Protein AF-A0A7K0WNR8-F1 (afdb_monomer)

pLDDT: mean 85.46, std 19.16, range [29.89, 96.94]

Mean predicted aligned error: 9.66 Å

Solvent-accessible surface area (backbone atoms only — not comparable to full-atom values): 7640 Å² total; per-residue (Å²): 140,76,82,82,73,68,95,75,76,74,74,94,63,77,68,44,58,67,57,49,52,52,51,29,57,75,72,70,49,88,73,54,74,68,52,41,57,52,48,27,55,56,49,37,56,53,51,58,58,56,52,62,59,73,76,56,90,57,86,92,62,79,85,81,92,60,97,64,95,80,71,90,87,76,76,78,98,63,93,70,91,77,79,58,64,69,68,60,47,71,73,42,96,40,63,53,99,93,39,82,58,70,83,80,85,72,74,84,76,130

Sequence (110 aa):
MTELTSPDRTDGARITTEEVAKVAKLARLRLTEEELTRFTSQLADVLEHAADLDLLDLEGVEPMARPIPLANVFREDIPGPILNRDEVLAVAPAAEDGFFRVPPVLGESE

Nearest PDB structures (foldseek):
  3ip4-assembly1_C  TM=9.545E-01  e=3.545E-07  Staphylococcus aureus subsp. aureus Mu50
  2g5i-assembly1_C  TM=9.294E-01  e=5.701E-07  Staphylococcus aureus
  4wj3-assembly2_I  TM=9.039E-01  e=1.050E-06  Pseudomonas aeruginosa PAO1
  3al0-assembly1_C  TM=8.113E-01  e=2.558E-04  Thermotoga maritima MSB8
  5cuy-assembly1_B  TM=3.688E-01  e=2.123E+00  Trypanosoma brucei brucei TREU927

Structure (mmCIF, N/CA/C/O backbone):
data_AF-A0A7K0WNR8-F1
#
_entry.id   AF-A0A7K0WNR8-F1
#
loop_
_atom_site.group_PDB
_atom_site.id
_atom_site.type_symbol
_atom_site.label_atom_id
_atom_site.label_alt_id
_atom_site.label_comp_id
_atom_site.label_asym_id
_atom_site.label_entity_id
_atom_site.label_seq_id
_atom_site.pdbx_PDB_ins_code
_atom_site.Cartn_x
_atom_site.Cartn_y
_atom_site.Cartn_z
_atom_site.occupancy
_atom_site.B_iso_or_equiv
_atom_site.auth_seq_id
_atom_site.auth_comp_id
_atom_site.auth_asym_id
_atom_site.auth_atom_id
_atom_site.pdbx_PDB_model_num
ATOM 1 N N . MET A 1 1 ? -17.751 -26.315 -7.536 1.00 33.12 1 MET A N 1
ATOM 2 C CA . MET A 1 1 ? -16.400 -26.921 -7.573 1.00 33.12 1 MET A CA 1
ATOM 3 C C . MET A 1 1 ? -15.442 -25.821 -8.015 1.00 33.12 1 MET A C 1
ATOM 5 O O . MET A 1 1 ? -15.235 -25.660 -9.203 1.00 33.12 1 MET A O 1
ATOM 9 N N . THR A 1 2 ? -14.993 -24.904 -7.167 1.00 31.34 2 THR A N 1
ATOM 10 C CA . THR A 1 2 ? -14.803 -24.923 -5.710 1.00 31.34 2 THR A CA 1
ATOM 11 C C . THR A 1 2 ? -15.213 -23.553 -5.174 1.00 31.34 2 THR A C 1
ATOM 13 O O . THR A 1 2 ? -14.786 -22.538 -5.715 1.00 31.34 2 THR A O 1
ATOM 16 N N . GLU A 1 3 ? -16.091 -23.535 -4.173 1.00 29.89 3 GLU A N 1
ATOM 17 C CA . GLU A 1 3 ? -16.516 -22.322 -3.478 1.00 29.89 3 GLU A CA 1
ATOM 18 C C . GLU A 1 3 ? -15.298 -21.671 -2.822 1.00 29.89 3 GLU A C 1
ATOM 20 O O . GLU A 1 3 ? -14.725 -22.214 -1.880 1.00 29.89 3 GLU A O 1
ATOM 25 N N . LEU A 1 4 ? -14.903 -20.499 -3.316 1.00 31.30 4 LEU A N 1
ATOM 26 C CA . LEU A 1 4 ? -14.012 -19.596 -2.598 1.00 31.30 4 LEU A CA 1
ATOM 27 C C . LEU A 1 4 ? -14.869 -18.706 -1.685 1.00 31.30 4 LEU A C 1
ATOM 29 O O . LEU A 1 4 ? -14.820 -17.482 -1.760 1.00 31.30 4 LEU A O 1
ATOM 33 N N . THR A 1 5 ? -15.709 -19.324 -0.846 1.00 33.78 5 THR A N 1
ATOM 34 C CA . THR A 1 5 ? -16.289 -18.601 0.285 1.00 33.78 5 THR A CA 1
ATOM 35 C C . THR A 1 5 ? -15.143 -18.414 1.271 1.00 33.78 5 THR A C 1
ATOM 37 O O . THR A 1 5 ? -14.691 -19.347 1.935 1.00 33.78 5 THR A O 1
ATOM 40 N N . SER A 1 6 ? -14.572 -17.213 1.263 1.00 35.84 6 SER A N 1
ATOM 41 C CA . SER A 1 6 ? -13.606 -16.802 2.271 1.00 35.84 6 SER A CA 1
ATOM 42 C C . SER A 1 6 ? -14.292 -16.909 3.642 1.00 35.84 6 SER A C 1
ATOM 44 O O . SER A 1 6 ? -15.415 -16.416 3.778 1.00 35.84 6 SER A O 1
ATOM 46 N N . PRO A 1 7 ? -13.686 -17.561 4.648 1.00 40.03 7 PRO A N 1
ATOM 47 C CA . PRO A 1 7 ? -14.345 -17.870 5.919 1.00 40.03 7 PRO A CA 1
ATOM 48 C C . PRO A 1 7 ? -14.473 -16.663 6.868 1.00 40.03 7 PRO A C 1
ATOM 50 O O . PRO A 1 7 ? -14.702 -16.857 8.054 1.00 40.03 7 PRO A O 1
ATOM 53 N N . ASP A 1 8 ? -14.339 -15.433 6.370 1.00 39.22 8 ASP A N 1
ATOM 54 C CA . ASP A 1 8 ? -14.264 -14.217 7.189 1.00 39.22 8 ASP A CA 1
ATOM 55 C C . ASP A 1 8 ? -15.325 -13.189 6.775 1.00 39.22 8 ASP A C 1
ATOM 57 O O . ASP A 1 8 ? -15.043 -12.012 6.571 1.00 39.22 8 ASP A O 1
ATOM 61 N N . ARG A 1 9 ? -16.571 -13.641 6.582 1.00 41.75 9 ARG A N 1
ATOM 62 C CA . ARG A 1 9 ? -17.705 -12.713 6.618 1.00 41.75 9 ARG A CA 1
ATOM 63 C C . ARG A 1 9 ? -18.092 -12.539 8.081 1.00 41.75 9 ARG A C 1
ATOM 65 O O . ARG A 1 9 ? -19.007 -13.197 8.568 1.00 41.75 9 ARG A O 1
ATOM 72 N N . THR A 1 10 ? -17.356 -11.696 8.793 1.00 44.84 10 THR A N 1
ATOM 73 C CA . THR A 1 10 ? -17.844 -11.099 10.033 1.00 44.84 10 THR A CA 1
ATOM 74 C C . THR A 1 10 ? -19.093 -10.302 9.671 1.00 44.84 10 THR A C 1
ATOM 76 O O . THR A 1 10 ? -19.030 -9.273 9.002 1.00 44.84 10 THR A O 1
ATOM 79 N N . ASP A 1 11 ? -20.254 -10.841 10.036 1.00 41.66 11 ASP A N 1
ATOM 80 C CA . ASP A 1 11 ? -21.544 -10.165 9.959 1.00 41.66 11 ASP A CA 1
ATOM 81 C C . ASP A 1 11 ? -21.441 -8.751 10.553 1.00 41.66 11 ASP A C 1
ATOM 83 O O . ASP A 1 11 ? -21.178 -8.616 11.743 1.00 41.66 11 ASP A O 1
ATOM 87 N N . GLY A 1 12 ? -21.664 -7.709 9.742 1.00 50.91 12 GLY A N 1
ATOM 88 C CA . GLY A 1 12 ? -22.231 -6.404 10.130 1.00 50.91 12 GLY A CA 1
ATOM 89 C C . GLY A 1 12 ? -21.686 -5.651 11.356 1.00 50.91 12 GLY A C 1
ATOM 90 O O . GLY A 1 12 ? -22.343 -4.722 11.825 1.00 50.91 12 GLY A O 1
ATOM 91 N N . ALA A 1 13 ? -20.531 -6.008 11.909 1.00 56.94 13 ALA A N 1
ATOM 92 C CA . ALA A 1 13 ? -20.054 -5.477 13.177 1.00 56.94 13 ALA A CA 1
ATOM 93 C C . ALA A 1 13 ? -18.710 -4.781 12.973 1.00 56.94 13 ALA A C 1
ATOM 95 O O . ALA A 1 13 ? -17.699 -5.431 12.745 1.00 56.94 13 ALA A O 1
ATOM 96 N N . ARG A 1 14 ? -18.763 -3.444 13.029 1.00 73.31 14 ARG A N 1
ATOM 97 C CA . ARG A 1 14 ? -17.659 -2.470 13.107 1.00 73.31 14 ARG A CA 1
ATOM 98 C C . ARG A 1 14 ? -16.253 -3.078 13.207 1.00 73.31 14 ARG A C 1
ATOM 100 O O . ARG A 1 14 ? -15.935 -3.732 14.198 1.00 73.31 14 ARG A O 1
ATOM 107 N N . ILE A 1 15 ? -15.405 -2.724 12.239 1.00 89.81 15 ILE A N 1
ATOM 108 C CA . ILE A 1 15 ? -13.978 -3.053 12.232 1.00 89.81 15 ILE A CA 1
ATOM 109 C C . ILE A 1 15 ? -13.305 -2.695 13.564 1.00 89.81 15 ILE A C 1
ATOM 111 O O . ILE A 1 15 ? -13.547 -1.641 14.160 1.00 89.81 15 ILE A O 1
ATOM 115 N N . THR A 1 16 ? -12.452 -3.595 14.026 1.00 93.00 16 THR A N 1
ATOM 116 C CA . THR A 1 16 ? -11.719 -3.506 15.284 1.00 93.00 16 THR A CA 1
ATOM 117 C C . THR A 1 16 ? -10.316 -2.942 15.077 1.00 93.00 16 THR A C 1
ATOM 119 O O . THR A 1 16 ? -9.718 -3.039 14.004 1.00 93.00 16 THR A O 1
ATOM 122 N N . THR A 1 17 ? -9.731 -2.403 16.145 1.00 93.12 17 THR A N 1
ATOM 123 C CA . THR A 1 17 ? -8.346 -1.913 16.129 1.00 93.12 17 THR A CA 1
ATOM 124 C C . THR A 1 17 ? -7.341 -3.018 15.774 1.00 93.12 17 THR A C 1
ATOM 126 O O . THR A 1 17 ? -6.331 -2.750 15.124 1.00 93.12 17 THR A O 1
ATOM 129 N N . GLU A 1 18 ? -7.616 -4.268 16.160 1.00 93.56 18 GLU A N 1
ATOM 130 C CA . GLU A 1 18 ? -6.779 -5.430 15.834 1.00 93.56 18 GLU A CA 1
ATOM 131 C C . GLU A 1 18 ? -6.783 -5.728 14.329 1.00 93.56 18 GLU A C 1
ATOM 133 O O . GLU A 1 18 ? -5.728 -5.983 13.739 1.00 93.56 18 GLU A O 1
ATOM 138 N N . GLU A 1 19 ? -7.944 -5.623 13.679 1.00 94.00 19 GLU A N 1
ATOM 139 C CA . GLU A 1 19 ? -8.066 -5.757 12.225 1.00 94.00 19 GLU A CA 1
ATOM 140 C C . GLU A 1 19 ? -7.333 -4.628 11.497 1.00 94.00 19 GLU A C 1
ATOM 142 O O . GLU A 1 19 ? -6.589 -4.890 10.548 1.00 94.00 19 GLU A O 1
ATOM 147 N N . VAL A 1 20 ? -7.443 -3.386 11.979 1.00 95.06 20 VAL A N 1
ATOM 148 C CA . VAL A 1 20 ? -6.679 -2.257 11.423 1.00 95.06 20 VAL A CA 1
ATOM 149 C C . VAL A 1 20 ? -5.174 -2.479 11.579 1.00 95.06 20 VAL A C 1
ATOM 151 O O . VAL A 1 20 ? -4.421 -2.268 10.626 1.00 95.06 20 VAL A O 1
ATOM 154 N N . ALA A 1 21 ? -4.715 -2.970 12.733 1.00 95.12 21 ALA A N 1
ATOM 155 C CA . ALA A 1 21 ? -3.307 -3.297 12.952 1.00 95.12 21 ALA A CA 1
ATOM 156 C C . ALA A 1 21 ? -2.823 -4.420 12.015 1.00 95.12 21 ALA A C 1
ATOM 158 O O . ALA A 1 21 ? -1.721 -4.343 11.457 1.00 95.12 21 ALA A O 1
ATOM 159 N N . LYS A 1 22 ? -3.657 -5.440 11.778 1.00 95.75 22 LYS A N 1
ATOM 160 C CA . LYS A 1 22 ? -3.380 -6.518 10.816 1.00 95.75 22 LYS A CA 1
ATOM 161 C C . LYS A 1 22 ? -3.242 -5.968 9.395 1.00 95.75 22 LYS A C 1
ATOM 163 O O . LYS A 1 22 ? -2.267 -6.292 8.712 1.00 95.75 22 LYS A O 1
ATOM 168 N N . VAL A 1 23 ? -4.166 -5.112 8.960 1.00 95.38 23 VAL A N 1
ATOM 169 C CA . VAL A 1 23 ? -4.119 -4.472 7.635 1.00 95.38 23 VAL A CA 1
ATOM 170 C C . VAL A 1 23 ? -2.891 -3.567 7.506 1.00 95.38 23 VAL A C 1
ATOM 172 O O . VAL A 1 23 ? -2.179 -3.650 6.504 1.00 95.38 23 VAL A O 1
ATOM 175 N N . ALA A 1 24 ? -2.557 -2.784 8.534 1.00 96.50 24 ALA A N 1
ATOM 176 C CA . ALA A 1 24 ? -1.350 -1.959 8.550 1.00 96.50 24 ALA A CA 1
ATOM 177 C C . ALA A 1 24 ? -0.075 -2.806 8.389 1.00 96.50 24 ALA A C 1
ATOM 179 O O . ALA A 1 24 ? 0.797 -2.469 7.584 1.00 96.50 24 ALA A O 1
ATOM 180 N N . LYS A 1 25 ? 0.007 -3.965 9.060 1.00 95.88 25 LYS A N 1
ATOM 181 C CA . LYS A 1 25 ? 1.125 -4.914 8.906 1.00 95.88 25 LYS A CA 1
ATOM 182 C C . LYS A 1 25 ? 1.238 -5.446 7.472 1.00 95.88 25 LYS A C 1
ATOM 184 O O . LYS A 1 25 ? 2.352 -5.542 6.942 1.00 95.88 25 LYS A O 1
ATOM 189 N N . LEU A 1 26 ? 0.112 -5.782 6.837 1.00 96.94 26 LEU A N 1
ATOM 190 C CA . LEU A 1 26 ? 0.073 -6.228 5.437 1.00 96.94 26 LEU A CA 1
ATOM 191 C C . LEU A 1 26 ? 0.540 -5.121 4.484 1.00 96.94 26 LEU A C 1
ATOM 193 O O . LEU A 1 26 ? 1.350 -5.385 3.597 1.00 96.94 26 LEU A O 1
ATOM 197 N N . ALA A 1 27 ? 0.122 -3.882 4.735 1.00 96.94 27 ALA A N 1
ATOM 198 C CA . ALA A 1 27 ? 0.517 -2.699 3.972 1.00 96.94 27 ALA A CA 1
ATOM 199 C C . ALA A 1 27 ? 1.919 -2.156 4.322 1.00 96.94 27 ALA A C 1
ATOM 201 O O . ALA A 1 27 ? 2.351 -1.165 3.738 1.00 96.94 27 ALA A O 1
ATOM 202 N N . ARG A 1 28 ? 2.643 -2.786 5.264 1.00 95.81 28 ARG A N 1
ATOM 203 C CA . ARG A 1 28 ? 3.955 -2.334 5.777 1.00 95.81 28 ARG A CA 1
ATOM 204 C C . ARG A 1 28 ? 3.930 -0.919 6.375 1.00 95.81 28 ARG A C 1
ATOM 206 O O . ARG A 1 28 ? 4.938 -0.215 6.353 1.00 95.81 28 ARG A O 1
ATOM 213 N N . LEU A 1 29 ? 2.803 -0.533 6.966 1.00 96.25 29 LEU A N 1
ATOM 214 C CA . LEU A 1 29 ? 2.627 0.726 7.682 1.00 96.25 29 LEU A CA 1
ATOM 215 C C . LEU A 1 29 ? 2.864 0.520 9.181 1.00 96.25 29 LEU A C 1
ATOM 217 O O . LEU A 1 29 ? 2.349 -0.424 9.781 1.00 96.25 29 LEU A O 1
ATOM 221 N 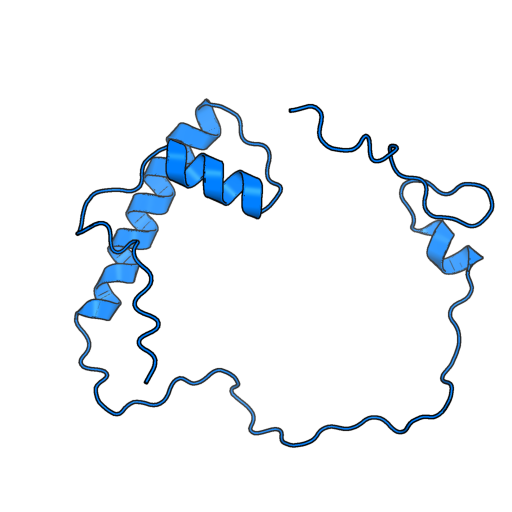N . ARG A 1 30 ? 3.643 1.417 9.790 1.00 94.94 30 ARG A N 1
ATOM 222 C CA . ARG A 1 30 ? 3.757 1.527 11.250 1.00 94.94 30 ARG A CA 1
ATOM 223 C C . ARG A 1 30 ? 2.843 2.654 11.698 1.00 94.94 30 ARG A C 1
ATOM 225 O O . ARG A 1 30 ? 3.000 3.765 11.207 1.00 94.94 30 ARG A O 1
ATOM 232 N N . LEU A 1 31 ? 1.925 2.344 12.601 1.00 94.38 31 LEU A N 1
ATOM 233 C CA . LEU A 1 31 ? 0.950 3.285 13.139 1.00 94.38 31 LEU A CA 1
ATOM 234 C C . LEU A 1 31 ? 1.178 3.455 14.637 1.00 94.38 31 LEU A C 1
ATOM 236 O O . LEU A 1 31 ? 1.518 2.486 15.322 1.00 94.38 31 LEU A O 1
ATOM 240 N N . THR A 1 32 ? 0.982 4.668 15.140 1.00 96.88 32 THR A N 1
ATOM 241 C CA . THR A 1 32 ? 0.900 4.917 16.585 1.00 96.88 32 THR A CA 1
ATOM 242 C C . THR A 1 32 ? -0.450 4.446 17.142 1.00 96.88 32 THR A C 1
ATOM 244 O O . THR A 1 32 ? -1.395 4.195 16.395 1.00 96.88 32 THR A O 1
ATOM 247 N N . GLU A 1 33 ? -0.576 4.333 18.466 1.00 94.25 33 GLU A N 1
ATOM 248 C CA . GLU A 1 33 ? -1.850 3.973 19.118 1.00 94.25 33 GLU A CA 1
ATOM 249 C C . GLU A 1 33 ? -2.963 5.001 18.843 1.00 94.25 33 GLU A C 1
ATOM 251 O O . GLU A 1 33 ? -4.132 4.652 18.645 1.00 94.25 33 GLU A O 1
ATOM 256 N N . GLU A 1 34 ? -2.588 6.279 18.770 1.00 95.62 34 GLU A N 1
ATOM 257 C CA . GLU A 1 34 ? -3.483 7.388 18.432 1.00 95.62 34 GLU A CA 1
ATOM 258 C C . GLU A 1 34 ? -3.979 7.270 16.983 1.00 95.62 34 GLU A C 1
ATOM 260 O O . GLU A 1 34 ? -5.178 7.396 16.715 1.00 95.62 34 GLU A O 1
ATOM 265 N N . GLU A 1 35 ? -3.070 6.971 16.049 1.00 96.12 35 GLU A N 1
ATOM 266 C CA . GLU A 1 35 ? -3.398 6.744 14.639 1.00 96.12 35 GLU A CA 1
ATOM 267 C C . GLU A 1 35 ? -4.257 5.498 14.449 1.00 96.12 35 GLU A C 1
ATOM 269 O O . GLU A 1 35 ? -5.216 5.541 13.684 1.00 96.12 35 GLU A O 1
ATOM 274 N N . LEU A 1 36 ? -3.972 4.413 15.174 1.00 95.50 36 LEU A N 1
ATOM 275 C CA . LEU A 1 36 ? -4.789 3.201 15.158 1.00 95.50 36 LEU A CA 1
ATOM 276 C C . LEU A 1 36 ? -6.229 3.498 15.578 1.00 95.50 36 LEU A C 1
ATOM 278 O O . LEU A 1 36 ? -7.166 3.124 14.872 1.00 95.50 36 LEU A O 1
ATOM 282 N N . THR A 1 37 ? -6.416 4.218 16.685 1.00 93.75 37 THR A N 1
ATOM 283 C CA . THR A 1 37 ? -7.753 4.575 17.183 1.00 93.75 37 THR A CA 1
ATOM 284 C C . THR A 1 37 ? -8.499 5.442 16.171 1.00 93.75 37 THR A C 1
ATOM 286 O O . THR A 1 37 ? -9.655 5.173 15.834 1.00 93.75 37 THR A O 1
ATOM 289 N N . ARG A 1 38 ? -7.820 6.457 15.630 1.00 95.62 38 ARG A N 1
ATOM 290 C CA . ARG A 1 38 ? -8.385 7.349 14.617 1.00 95.62 38 ARG A CA 1
ATOM 291 C C . ARG A 1 38 ? -8.758 6.596 13.339 1.00 95.62 38 ARG A C 1
ATOM 293 O O . ARG A 1 38 ? -9.873 6.757 12.847 1.00 95.62 38 ARG A O 1
ATOM 300 N N . PHE A 1 39 ? -7.846 5.798 12.790 1.00 95.31 39 PHE A N 1
ATOM 301 C CA . PHE A 1 39 ? -8.074 5.082 11.537 1.00 95.31 39 PHE A CA 1
ATOM 302 C C . PHE A 1 39 ? -9.109 3.974 11.673 1.00 95.31 39 PHE A C 1
ATOM 304 O O . PHE A 1 39 ? -9.806 3.708 10.702 1.00 95.31 39 PHE A O 1
ATOM 311 N N . THR A 1 40 ? -9.290 3.404 12.864 1.00 95.19 40 THR A N 1
ATOM 312 C CA . THR A 1 40 ? -10.399 2.475 13.123 1.00 95.19 40 THR A CA 1
ATOM 313 C C . THR A 1 40 ? -11.748 3.149 12.900 1.00 95.19 40 THR A C 1
ATOM 315 O O . THR A 1 40 ? -12.567 2.621 12.154 1.00 95.19 40 THR A O 1
ATOM 318 N N . SER A 1 41 ? -11.959 4.350 13.452 1.00 93.81 41 SER A N 1
ATOM 319 C CA . SER A 1 41 ? -13.199 5.102 13.207 1.00 93.81 41 SER A CA 1
ATOM 320 C C . SER A 1 41 ? -13.346 5.491 11.736 1.00 93.81 41 SER A C 1
ATOM 322 O O . SER A 1 41 ? -14.392 5.265 11.146 1.00 93.81 41 SER A O 1
ATOM 324 N N 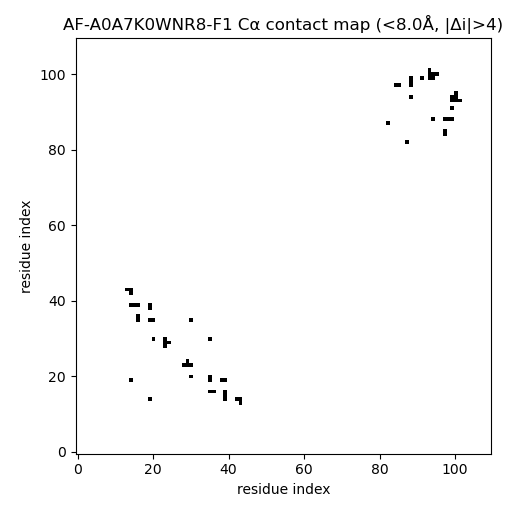. GLN A 1 42 ? -12.291 6.038 11.126 1.00 95.12 42 GLN A N 1
ATOM 325 C CA . GLN A 1 42 ? -12.364 6.516 9.741 1.00 95.12 42 GLN A CA 1
ATOM 326 C C . GLN A 1 42 ? -12.601 5.379 8.741 1.00 95.12 42 GLN A C 1
ATOM 328 O O . GLN A 1 42 ? -13.325 5.557 7.767 1.00 95.12 42 GLN A O 1
ATOM 333 N N . LEU A 1 43 ? -11.996 4.210 8.966 1.00 94.62 43 LEU A N 1
ATOM 334 C CA . LEU A 1 43 ? -12.199 3.046 8.111 1.00 94.62 43 LEU A CA 1
ATOM 335 C C . LEU A 1 43 ? -13.587 2.435 8.321 1.00 94.62 43 LEU A C 1
ATOM 337 O O . LEU A 1 43 ? -14.178 1.979 7.348 1.00 94.62 43 LEU A O 1
ATOM 341 N N . ALA A 1 44 ? -14.131 2.478 9.542 1.00 93.38 44 ALA A N 1
ATOM 342 C CA . ALA A 1 44 ? -15.518 2.090 9.787 1.00 93.38 44 ALA A CA 1
ATOM 343 C C . ALA A 1 44 ? -16.489 2.939 8.949 1.00 93.38 44 ALA A C 1
ATOM 345 O O . ALA A 1 44 ? -17.319 2.366 8.249 1.00 93.38 44 ALA A O 1
ATOM 346 N N . ASP A 1 45 ? -16.318 4.266 8.934 1.00 93.88 45 ASP A N 1
ATOM 347 C CA . ASP A 1 45 ? -17.166 5.179 8.150 1.00 93.88 45 ASP A CA 1
ATOM 348 C C . ASP A 1 45 ? -17.072 4.897 6.634 1.00 93.88 45 ASP A C 1
ATOM 350 O O . ASP A 1 45 ? -18.070 4.910 5.913 1.00 93.88 45 ASP A O 1
ATOM 354 N N . VAL A 1 46 ? -15.864 4.612 6.127 1.00 94.38 46 VAL A N 1
ATOM 355 C CA . VAL A 1 46 ? -15.647 4.279 4.706 1.00 94.38 46 VAL A CA 1
ATOM 356 C C . VAL A 1 46 ? -16.296 2.946 4.334 1.00 94.38 46 VAL A C 1
ATOM 358 O O . VAL A 1 46 ? -16.878 2.834 3.256 1.00 94.38 46 VAL A O 1
ATOM 361 N N . LEU A 1 47 ? -16.195 1.937 5.203 1.00 93.00 47 LEU A N 1
ATOM 362 C CA . LEU A 1 47 ? -16.808 0.627 4.977 1.00 93.00 47 LEU A CA 1
ATOM 363 C C . LEU A 1 47 ? -18.335 0.689 5.068 1.00 93.00 47 LEU A C 1
ATOM 365 O O . LEU A 1 47 ? -19.002 0.017 4.288 1.00 93.00 47 LEU A O 1
ATOM 369 N N . GLU A 1 48 ? -18.882 1.519 5.959 1.00 92.06 48 GLU A N 1
ATOM 370 C CA . GLU A 1 48 ? -20.323 1.776 6.029 1.00 92.06 48 GLU A CA 1
ATOM 371 C C . GLU A 1 48 ? -20.834 2.377 4.716 1.00 92.06 48 GLU A C 1
ATOM 373 O O . GLU A 1 48 ? -21.809 1.884 4.16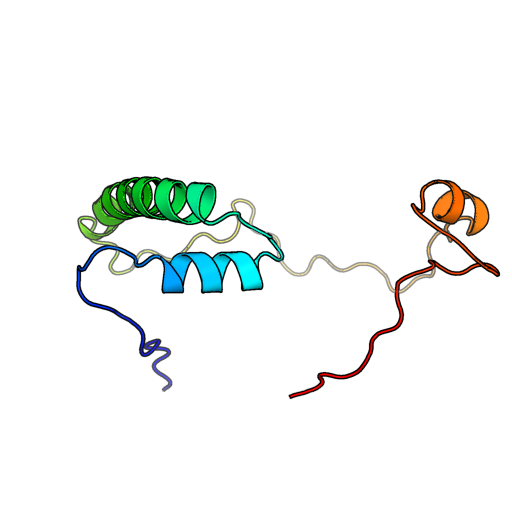2 1.00 92.06 48 GLU A O 1
ATOM 378 N N . HIS A 1 49 ? -20.130 3.362 4.151 1.00 92.75 49 HIS A N 1
ATOM 379 C CA . HIS A 1 49 ? -20.501 3.898 2.841 1.00 92.75 49 HIS A CA 1
ATOM 380 C C . HIS A 1 49 ? -20.331 2.872 1.708 1.00 92.75 49 HIS A C 1
ATOM 382 O O . HIS A 1 49 ? -21.148 2.806 0.794 1.00 92.75 49 HIS A O 1
ATOM 388 N N . ALA A 1 50 ? -19.287 2.039 1.750 1.00 92.25 50 ALA A N 1
ATOM 389 C CA . ALA A 1 50 ? -19.095 0.986 0.753 1.00 92.25 50 ALA A CA 1
ATOM 390 C C . ALA A 1 50 ? -20.214 -0.073 0.784 1.00 92.25 50 ALA A C 1
ATOM 392 O O . ALA A 1 50 ? -20.516 -0.653 -0.260 1.00 92.25 50 ALA A O 1
ATOM 393 N N . ALA A 1 51 ? -20.854 -0.288 1.940 1.00 91.38 51 ALA A N 1
ATOM 394 C CA . ALA A 1 51 ? -21.990 -1.197 2.086 1.00 91.38 51 ALA A CA 1
ATOM 395 C C . ALA A 1 51 ? -23.236 -0.742 1.303 1.00 91.38 51 ALA A C 1
ATOM 397 O O . ALA A 1 51 ? -24.097 -1.566 1.005 1.00 91.38 51 ALA A O 1
ATOM 398 N N . ASP A 1 52 ? -23.313 0.526 0.874 1.00 91.94 52 ASP A N 1
ATOM 399 C CA . ASP A 1 52 ? -24.369 0.998 -0.036 1.00 91.94 52 ASP A CA 1
ATOM 400 C C . ASP A 1 52 ? -24.393 0.195 -1.354 1.00 91.94 52 ASP A C 1
ATOM 402 O O . ASP A 1 52 ? -25.439 0.072 -1.995 1.00 91.94 52 ASP A O 1
ATOM 406 N N . LEU A 1 53 ? -23.253 -0.383 -1.759 1.00 90.31 53 LEU A N 1
ATOM 407 C CA . LEU A 1 53 ? -23.150 -1.227 -2.951 1.00 90.31 53 LEU A CA 1
ATOM 408 C C . LEU A 1 53 ? -23.877 -2.572 -2.800 1.00 90.31 53 LEU A C 1
ATOM 410 O O . LEU A 1 53 ? -24.322 -3.113 -3.811 1.00 90.31 53 LEU A O 1
ATOM 414 N N . ASP A 1 54 ? -24.060 -3.081 -1.575 1.00 90.12 54 ASP A N 1
ATOM 415 C CA . ASP A 1 54 ? -24.776 -4.341 -1.312 1.00 90.12 54 ASP A CA 1
ATOM 416 C C . ASP A 1 54 ? -26.287 -4.223 -1.591 1.00 90.12 54 ASP A C 1
ATOM 418 O O . ASP A 1 54 ? -26.990 -5.228 -1.701 1.00 90.12 54 ASP A O 1
ATOM 422 N N . LEU A 1 55 ? -26.801 -2.994 -1.733 1.00 92.25 55 LEU A N 1
ATOM 423 C CA . LEU A 1 55 ? -28.194 -2.721 -2.102 1.00 92.25 55 LEU A CA 1
ATOM 424 C C . LEU A 1 55 ? -28.471 -2.943 -3.597 1.00 92.25 55 LEU A C 1
ATOM 426 O O . LEU A 1 55 ? -29.630 -2.894 -4.020 1.00 92.25 55 LEU A O 1
ATOM 430 N N . LEU A 1 56 ? -27.428 -3.132 -4.407 1.00 92.94 56 LEU A N 1
ATOM 431 C CA . LEU A 1 56 ? -27.538 -3.301 -5.850 1.00 92.94 56 LEU A CA 1
ATOM 432 C C . LEU A 1 56 ? -27.676 -4.785 -6.206 1.00 92.94 56 LEU A C 1
ATOM 434 O O . LEU A 1 56 ? -26.867 -5.612 -5.797 1.00 92.94 56 LEU A O 1
ATOM 438 N N . AS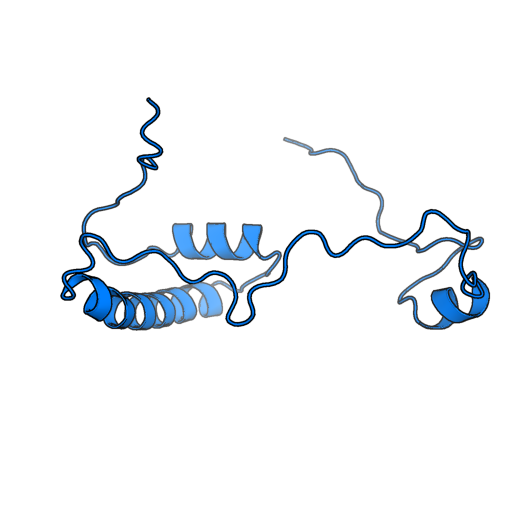P A 1 57 ? -28.672 -5.118 -7.029 1.00 93.75 57 ASP A N 1
ATOM 439 C CA . ASP A 1 57 ? -28.753 -6.436 -7.658 1.00 93.75 57 ASP A CA 1
ATOM 440 C C . ASP A 1 57 ? -27.744 -6.514 -8.811 1.00 93.75 57 ASP A C 1
ATOM 442 O O . ASP A 1 57 ? -27.874 -5.823 -9.826 1.00 93.75 57 ASP A O 1
ATOM 446 N N . LEU A 1 58 ? -26.707 -7.326 -8.617 1.00 93.25 58 LEU A N 1
ATOM 447 C CA . LEU A 1 58 ? -25.625 -7.547 -9.576 1.00 93.25 58 LEU A CA 1
ATOM 448 C C . LEU A 1 58 ? -25.680 -8.956 -10.186 1.00 93.25 58 LEU A C 1
ATOM 450 O O . LEU A 1 58 ? -24.690 -9.406 -10.773 1.00 93.25 58 LEU A O 1
ATOM 454 N N . GLU A 1 59 ? -26.805 -9.673 -10.061 1.00 94.38 59 GLU A N 1
ATOM 455 C CA . GLU A 1 59 ? -26.945 -11.005 -10.648 1.00 94.38 59 GLU A CA 1
ATOM 456 C C . GLU A 1 59 ? -26.745 -10.953 -12.176 1.00 94.38 59 GLU A C 1
ATOM 458 O O . GLU A 1 59 ? -27.399 -10.207 -12.904 1.00 94.38 59 GLU A O 1
ATOM 463 N N . GLY A 1 60 ? -25.790 -11.742 -12.678 1.00 93.00 60 GLY A N 1
ATOM 464 C CA . GLY A 1 60 ? -25.461 -11.808 -14.105 1.00 93.00 60 GLY A CA 1
ATOM 465 C C . GLY A 1 60 ? -24.610 -10.650 -14.645 1.00 93.00 60 GLY A C 1
ATOM 466 O O . GLY A 1 60 ? -24.351 -10.613 -15.850 1.00 93.00 60 GLY A O 1
ATOM 467 N N . VAL A 1 61 ? -24.149 -9.721 -13.798 1.00 93.38 61 VAL A N 1
ATOM 468 C CA . VAL A 1 61 ? -23.216 -8.658 -14.202 1.00 93.38 61 VAL A CA 1
ATOM 469 C C . VAL A 1 61 ? -21.774 -9.150 -14.070 1.00 93.38 61 VAL A C 1
ATOM 471 O O . VAL A 1 61 ? -21.283 -9.411 -12.975 1.00 93.38 61 VAL A O 1
ATOM 474 N N . GLU A 1 62 ? -21.065 -9.239 -15.195 1.00 91.75 62 GLU A N 1
ATOM 475 C CA . GLU A 1 62 ? -19.653 -9.630 -15.208 1.00 91.75 62 GLU A CA 1
ATOM 476 C C . GLU A 1 62 ? -18.742 -8.514 -14.649 1.00 91.75 62 GLU A C 1
ATOM 478 O O . GLU A 1 62 ? -18.846 -7.359 -15.082 1.00 91.75 62 GLU A O 1
ATOM 483 N N . PRO A 1 63 ? -17.798 -8.823 -13.738 1.00 92.69 63 PRO A N 1
ATOM 484 C CA . PRO A 1 63 ? -16.857 -7.838 -13.210 1.00 92.69 63 PRO A CA 1
ATOM 485 C C . PRO A 1 63 ? -15.943 -7.230 -14.285 1.00 92.69 63 PRO A C 1
ATOM 487 O O . PRO A 1 63 ? -15.286 -7.932 -15.056 1.00 92.69 63 PRO A O 1
ATOM 490 N N . MET A 1 64 ? -15.804 -5.901 -14.283 1.00 91.19 64 MET A N 1
ATOM 491 C CA . MET A 1 64 ? -14.913 -5.188 -15.202 1.00 91.19 64 MET A CA 1
ATOM 492 C C . MET A 1 64 ? -13.534 -4.934 -14.571 1.00 91.19 64 MET A C 1
ATOM 494 O O . MET A 1 64 ? -13.319 -3.926 -13.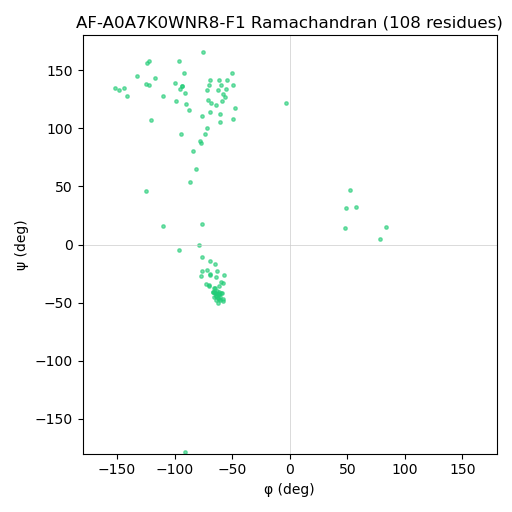904 1.00 91.19 64 MET A O 1
ATOM 498 N N . ALA A 1 65 ? -12.561 -5.813 -14.829 1.00 91.19 65 ALA A N 1
ATOM 499 C CA . ALA A 1 65 ? -11.187 -5.647 -14.326 1.00 91.19 65 ALA A CA 1
ATOM 500 C C . ALA A 1 65 ? -10.354 -4.610 -15.105 1.00 91.19 65 ALA A C 1
ATOM 502 O O . ALA A 1 65 ? -9.392 -4.043 -14.588 1.00 91.19 65 ALA A O 1
ATOM 503 N N . ARG A 1 66 ? -10.683 -4.392 -16.383 1.00 89.81 66 ARG A N 1
ATOM 504 C CA . ARG A 1 66 ? -9.936 -3.529 -17.305 1.00 89.81 66 ARG A CA 1
ATOM 505 C C . ARG A 1 66 ? -10.905 -2.804 -18.244 1.00 89.81 66 ARG A C 1
ATOM 507 O O . ARG A 1 66 ? -11.767 -3.467 -18.812 1.00 89.81 66 ARG A O 1
ATOM 514 N N . PRO A 1 67 ? -10.751 -1.489 -18.475 1.00 92.50 67 PRO A N 1
ATOM 515 C CA . PRO A 1 67 ? -11.649 -0.749 -19.366 1.00 92.50 67 PRO A CA 1
ATOM 516 C C . PRO A 1 67 ? -11.373 -1.014 -20.855 1.00 92.50 67 PRO A C 1
ATOM 518 O O . PRO A 1 67 ? -12.245 -0.821 -21.693 1.00 92.50 67 PRO A O 1
ATOM 521 N N . ILE A 1 68 ? -10.154 -1.446 -21.201 1.00 92.19 68 ILE A N 1
ATOM 522 C CA . ILE A 1 68 ? -9.734 -1.712 -22.583 1.00 92.19 68 ILE A CA 1
ATOM 523 C C . ILE A 1 68 ? -9.573 -3.221 -22.765 1.00 92.19 68 ILE A C 1
ATOM 525 O O . ILE A 1 68 ? -8.809 -3.815 -21.997 1.00 92.19 68 ILE A O 1
ATOM 529 N N . PRO A 1 69 ? -10.192 -3.847 -23.779 1.00 85.62 69 PRO A N 1
ATOM 530 C CA . PRO A 1 69 ? -10.045 -5.273 -24.041 1.00 85.62 69 PRO A CA 1
ATOM 531 C C . PRO A 1 69 ? -8.695 -5.549 -24.719 1.00 85.62 69 PRO A C 1
ATOM 533 O O . PRO A 1 69 ? -8.596 -5.570 -25.942 1.00 85.62 69 PRO A O 1
ATOM 536 N N . LEU A 1 70 ? -7.630 -5.749 -23.933 1.00 88.50 70 LEU A N 1
ATOM 537 C CA . LEU A 1 70 ? -6.376 -6.285 -24.474 1.00 88.50 70 LEU A CA 1
ATOM 538 C C . LEU A 1 70 ? -6.354 -7.802 -24.296 1.00 88.50 70 LEU A C 1
ATOM 540 O O . LEU A 1 70 ? -6.661 -8.319 -23.221 1.00 88.50 70 LEU A O 1
ATOM 544 N N . ALA A 1 71 ? -5.919 -8.492 -25.339 1.00 90.94 71 ALA A N 1
ATOM 545 C CA . ALA A 1 71 ? -5.631 -9.914 -25.323 1.00 90.94 71 ALA A CA 1
ATOM 546 C C . ALA A 1 71 ? -4.193 -10.114 -25.798 1.00 90.94 71 ALA A C 1
ATOM 548 O O . ALA A 1 71 ? -3.777 -9.467 -26.756 1.00 90.94 71 ALA A O 1
ATOM 549 N N . ASN A 1 72 ? -3.454 -11.014 -25.145 1.00 91.44 72 ASN A N 1
ATOM 550 C CA . ASN A 1 72 ? -2.191 -11.546 -25.667 1.00 91.44 72 ASN A CA 1
ATOM 551 C C . ASN A 1 72 ? -1.172 -10.470 -26.095 1.00 91.44 72 ASN A C 1
ATOM 553 O O . ASN A 1 72 ? -0.594 -10.535 -27.178 1.00 91.44 72 ASN A O 1
ATOM 557 N N . VAL A 1 73 ? -0.959 -9.464 -25.239 1.00 93.00 73 VAL A N 1
ATOM 558 C CA . VAL A 1 73 ? 0.056 -8.425 -25.468 1.00 93.00 73 VAL A CA 1
ATOM 559 C C . VAL A 1 73 ? 1.425 -9.001 -25.121 1.00 93.00 73 VAL A C 1
ATOM 561 O O . VAL A 1 73 ? 1.867 -8.939 -23.974 1.00 93.00 73 VAL A O 1
ATOM 564 N N . PHE A 1 74 ? 2.068 -9.613 -26.112 1.00 94.50 74 PHE A N 1
ATOM 565 C CA . PHE A 1 74 ? 3.390 -10.210 -25.966 1.00 94.50 74 PHE A CA 1
ATOM 566 C C . PHE A 1 74 ? 4.502 -9.229 -26.334 1.00 94.50 74 PHE A C 1
ATOM 568 O O . PHE A 1 74 ? 4.366 -8.399 -27.231 1.00 94.50 74 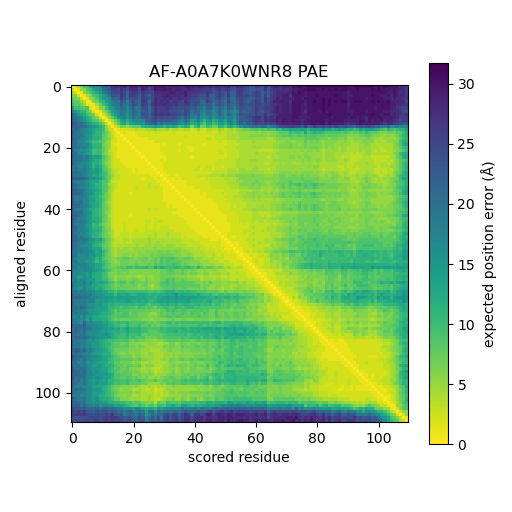PHE A O 1
ATOM 575 N N . ARG A 1 75 ? 5.632 -9.377 -25.645 1.00 94.81 75 ARG A N 1
ATOM 576 C CA . ARG A 1 75 ? 6.916 -8.775 -26.005 1.00 94.81 75 ARG A CA 1
ATOM 577 C C . ARG A 1 75 ? 7.755 -9.842 -26.707 1.00 94.81 75 ARG A C 1
ATOM 579 O O . ARG A 1 75 ? 7.778 -10.981 -26.248 1.00 94.81 75 ARG A O 1
ATOM 586 N N . GLU A 1 76 ? 8.462 -9.470 -27.770 1.00 94.88 76 GLU A N 1
ATOM 587 C CA . GLU A 1 76 ? 9.444 -10.353 -28.408 1.00 94.88 76 GLU A CA 1
ATOM 588 C C . GLU A 1 76 ? 10.575 -10.710 -27.436 1.00 94.88 76 GLU A C 1
ATOM 590 O O . GLU A 1 76 ? 11.030 -9.867 -26.657 1.00 94.88 76 GLU A O 1
ATOM 595 N N . ASP A 1 77 ? 11.052 -11.953 -27.486 1.00 96.38 77 ASP A N 1
ATOM 596 C CA . ASP A 1 77 ? 12.140 -12.433 -26.633 1.00 96.38 77 ASP A CA 1
ATOM 597 C C . ASP A 1 77 ? 13.516 -12.027 -27.181 1.00 96.38 77 ASP A C 1
ATOM 599 O O . ASP A 1 77 ? 14.313 -12.842 -27.640 1.00 96.38 77 ASP A O 1
ATOM 603 N N . ILE A 1 78 ? 13.765 -10.720 -27.198 1.00 96.38 78 ILE A N 1
ATOM 604 C CA . ILE A 1 78 ? 15.014 -10.121 -27.673 1.00 96.38 78 ILE A CA 1
ATOM 605 C C . ILE A 1 78 ? 15.610 -9.282 -26.533 1.00 96.38 78 ILE A C 1
ATOM 607 O O . ILE A 1 78 ? 14.856 -8.563 -25.862 1.00 96.38 78 ILE A O 1
ATOM 611 N N . PRO A 1 79 ? 16.936 -9.347 -26.284 1.00 95.12 79 PRO A N 1
ATOM 612 C CA . PRO A 1 79 ? 17.593 -8.477 -25.315 1.00 95.12 79 PRO A CA 1
ATOM 613 C C . PRO A 1 79 ? 17.356 -6.997 -25.637 1.00 95.12 79 PRO A C 1
ATOM 615 O O . PRO A 1 79 ? 17.609 -6.542 -26.752 1.00 95.12 79 PRO A O 1
ATOM 618 N N . GLY A 1 80 ? 16.867 -6.250 -24.650 1.00 92.56 80 GLY A N 1
ATOM 619 C CA . GLY A 1 80 ? 16.683 -4.805 -24.746 1.00 92.56 80 GLY A CA 1
ATOM 620 C C . GLY A 1 80 ? 17.906 -4.015 -24.262 1.00 92.56 80 GLY A C 1
ATOM 621 O O . GLY A 1 80 ? 18.902 -4.600 -23.830 1.00 92.56 80 GLY A O 1
ATOM 622 N N . PRO A 1 81 ? 17.826 -2.674 -24.289 1.00 93.19 81 PRO A N 1
ATOM 623 C CA . PRO A 1 81 ? 18.814 -1.808 -23.657 1.00 93.19 81 PRO A CA 1
ATOM 624 C C . PRO A 1 81 ? 18.982 -2.150 -22.170 1.00 93.19 81 PRO A C 1
ATOM 626 O O . PRO A 1 81 ? 17.998 -2.320 -21.451 1.00 93.19 81 PRO A O 1
ATOM 629 N N . ILE A 1 82 ? 20.230 -2.241 -21.712 1.00 92.69 82 ILE A N 1
ATOM 630 C CA . ILE A 1 82 ? 20.566 -2.504 -20.308 1.00 92.69 82 ILE A CA 1
ATOM 631 C C . ILE A 1 82 ? 20.768 -1.162 -19.602 1.00 92.69 82 ILE A C 1
ATOM 633 O O . ILE A 1 82 ? 21.421 -0.269 -20.140 1.00 92.69 82 ILE A O 1
ATOM 637 N N . LEU A 1 83 ? 20.215 -1.024 -18.397 1.00 93.19 83 LEU A N 1
ATOM 638 C CA . LEU A 1 83 ? 20.404 0.169 -17.573 1.00 93.19 83 LEU A CA 1
ATOM 639 C C . LEU A 1 83 ? 21.849 0.265 -17.071 1.00 93.19 83 LEU A C 1
ATOM 641 O O . LEU A 1 83 ? 22.457 -0.741 -16.694 1.00 93.19 83 LEU A O 1
ATOM 645 N N . ASN A 1 84 ? 22.392 1.483 -17.022 1.00 94.62 84 ASN A N 1
ATOM 646 C CA . ASN A 1 84 ? 23.688 1.723 -16.403 1.00 94.62 84 ASN A CA 1
ATOM 647 C C . ASN A 1 84 ? 23.571 1.502 -14.884 1.00 94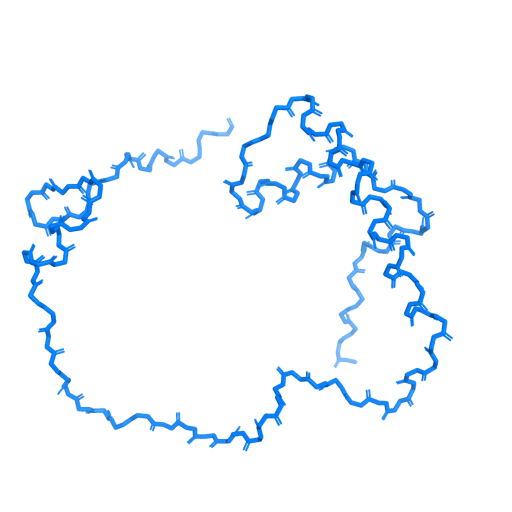.62 84 ASN A C 1
ATOM 649 O O . ASN A 1 84 ? 22.773 2.149 -14.208 1.00 94.62 84 ASN A O 1
ATOM 653 N N . ARG A 1 85 ? 24.370 0.576 -14.343 1.00 94.69 85 ARG A N 1
ATOM 654 C CA . ARG A 1 85 ? 24.326 0.218 -12.919 1.00 94.69 85 ARG A CA 1
ATOM 655 C C . ARG A 1 85 ? 24.617 1.412 -12.010 1.00 94.69 85 ARG A C 1
ATOM 657 O O . ARG A 1 85 ? 23.939 1.568 -11.001 1.00 94.69 85 ARG A O 1
ATOM 664 N N . ASP A 1 86 ? 25.593 2.241 -12.361 1.00 94.38 86 ASP A N 1
ATOM 665 C CA . ASP A 1 86 ? 26.008 3.375 -11.533 1.00 94.38 86 ASP A CA 1
ATOM 666 C C . ASP A 1 86 ? 24.925 4.465 -11.520 1.00 94.38 86 ASP A C 1
ATOM 668 O O . ASP A 1 86 ? 24.667 5.064 -10.480 1.00 94.38 86 ASP A O 1
ATOM 672 N N . GLU A 1 87 ? 24.220 4.656 -12.640 1.00 95.31 87 GLU A N 1
ATOM 673 C CA . GLU A 1 87 ? 23.057 5.552 -12.730 1.00 95.31 87 GLU A CA 1
ATOM 674 C C . GLU A 1 87 ? 21.897 5.072 -11.847 1.00 95.31 87 GLU A C 1
ATOM 676 O O . GLU A 1 87 ? 21.306 5.857 -11.108 1.00 95.31 87 GLU A O 1
ATOM 681 N N . VAL A 1 88 ? 21.599 3.771 -11.870 1.00 95.12 88 VAL A N 1
ATOM 682 C CA . VAL A 1 88 ? 20.544 3.177 -11.034 1.00 95.12 88 VAL A CA 1
ATOM 683 C C . VAL A 1 88 ? 20.887 3.294 -9.546 1.00 95.12 88 VAL A C 1
ATOM 685 O O . VAL A 1 88 ? 20.034 3.664 -8.736 1.00 95.12 88 VAL A O 1
ATOM 688 N N . LEU A 1 89 ? 22.135 3.002 -9.175 1.00 96.56 89 LEU A N 1
ATOM 689 C CA . LEU A 1 89 ? 22.583 3.063 -7.784 1.00 96.56 89 LEU A CA 1
ATOM 690 C C . LEU A 1 89 ? 22.723 4.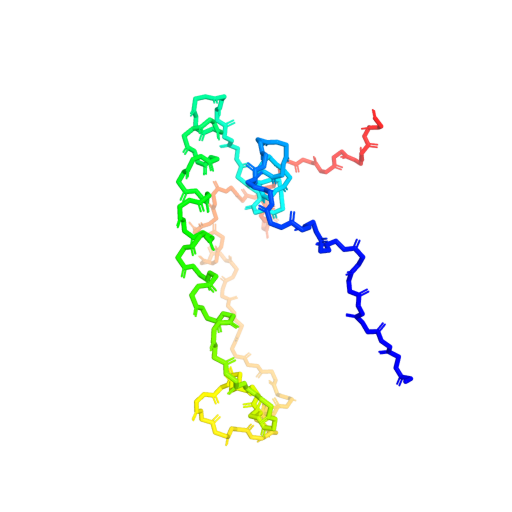499 -7.265 1.00 96.56 89 LEU A C 1
ATOM 692 O O . LEU A 1 89 ? 22.625 4.701 -6.058 1.00 96.56 89 LEU A O 1
ATOM 696 N N . ALA A 1 90 ? 22.875 5.499 -8.138 1.00 95.56 90 ALA A N 1
ATOM 697 C CA . ALA A 1 90 ? 22.912 6.905 -7.733 1.00 95.56 90 ALA A CA 1
ATOM 698 C C . ALA A 1 90 ? 21.600 7.385 -7.082 1.00 95.56 90 ALA A C 1
ATOM 700 O O . ALA A 1 90 ? 21.613 8.347 -6.316 1.00 95.56 90 ALA A O 1
ATOM 701 N N . VAL A 1 91 ? 20.475 6.712 -7.358 1.00 95.69 91 VAL A N 1
ATOM 702 C CA . VAL A 1 91 ? 19.156 7.014 -6.768 1.00 95.69 91 VAL A CA 1
ATOM 703 C C . VAL A 1 91 ? 18.856 6.120 -5.553 1.00 95.69 91 VAL A C 1
ATOM 705 O O . VAL A 1 91 ? 17.840 6.284 -4.877 1.00 95.69 91 VAL A O 1
ATOM 708 N N . ALA A 1 92 ? 19.731 5.160 -5.244 1.00 95.12 92 ALA A N 1
ATOM 709 C CA . ALA A 1 92 ? 19.548 4.265 -4.113 1.00 95.12 92 ALA A CA 1
ATOM 710 C C . ALA A 1 92 ? 19.730 5.015 -2.780 1.00 95.12 92 ALA A C 1
ATOM 712 O O . ALA A 1 92 ? 20.712 5.739 -2.620 1.00 95.12 92 ALA A O 1
ATOM 713 N N . PRO A 1 93 ? 18.872 4.779 -1.767 1.00 94.94 93 PRO A N 1
ATOM 714 C CA . PRO A 1 93 ? 19.087 5.326 -0.425 1.00 94.94 93 PRO A CA 1
ATOM 715 C C . PRO A 1 93 ? 20.428 4.908 0.196 1.00 94.94 93 PRO A C 1
ATOM 717 O O . PRO A 1 93 ? 21.027 5.664 0.957 1.00 94.94 93 PRO A O 1
ATOM 720 N N . ALA A 1 94 ? 20.890 3.695 -0.115 1.00 95.38 94 ALA A N 1
ATOM 721 C CA . ALA A 1 94 ? 22.205 3.199 0.251 1.00 95.38 94 ALA A CA 1
ATOM 722 C C . ALA A 1 94 ? 22.673 2.161 -0.778 1.00 95.38 94 ALA A C 1
ATOM 724 O O . ALA A 1 94 ? 21.924 1.248 -1.138 1.00 95.38 94 ALA A O 1
ATOM 725 N N . ALA A 1 95 ? 23.924 2.282 -1.211 1.00 95.88 95 ALA A N 1
ATOM 726 C CA . ALA A 1 95 ? 24.581 1.337 -2.100 1.00 95.88 95 ALA A CA 1
ATOM 727 C C . ALA A 1 95 ? 25.975 0.989 -1.563 1.00 95.88 95 ALA A C 1
ATOM 729 O O . ALA A 1 95 ? 26.641 1.838 -0.971 1.00 95.88 95 ALA A O 1
ATOM 730 N N . GLU A 1 96 ? 26.400 -0.256 -1.751 1.00 94.94 96 GLU A N 1
ATOM 731 C CA . GLU A 1 96 ? 27.701 -0.774 -1.309 1.00 94.94 96 GLU A CA 1
ATOM 732 C C . GLU A 1 96 ? 28.160 -1.852 -2.299 1.00 94.94 96 GLU A C 1
ATOM 734 O O . GLU A 1 96 ? 27.353 -2.681 -2.718 1.00 94.94 96 GLU A O 1
ATOM 739 N N . ASP A 1 97 ? 29.419 -1.796 -2.743 1.00 93.56 97 ASP A N 1
ATOM 740 C CA . ASP A 1 97 ? 30.042 -2.760 -3.670 1.00 93.56 97 ASP A CA 1
ATOM 741 C C . ASP A 1 97 ? 29.232 -3.098 -4.941 1.00 93.56 97 ASP A C 1
ATOM 743 O O . ASP A 1 97 ? 29.313 -4.195 -5.492 1.00 93.56 97 ASP A O 1
ATOM 747 N N . GLY A 1 98 ? 28.451 -2.137 -5.447 1.00 94.19 98 GLY A N 1
ATOM 748 C CA . GLY A 1 98 ? 27.606 -2.325 -6.632 1.00 94.19 98 GLY A CA 1
ATOM 749 C C . GLY A 1 98 ? 26.243 -2.974 -6.355 1.00 94.19 98 GLY A C 1
ATOM 750 O O . GLY A 1 98 ? 25.580 -3.401 -7.303 1.00 94.19 98 GLY A O 1
ATOM 751 N N . PHE A 1 99 ? 25.817 -3.028 -5.092 1.00 94.19 99 PHE A N 1
ATOM 752 C CA . PHE A 1 99 ? 24.535 -3.571 -4.642 1.00 94.19 99 PHE A CA 1
ATOM 753 C C . PHE A 1 99 ? 23.719 -2.531 -3.870 1.00 94.19 99 PHE A C 1
ATOM 755 O O . PHE A 1 99 ? 24.264 -1.595 -3.288 1.00 94.19 99 PHE A O 1
ATOM 762 N N . PHE A 1 100 ? 22.400 -2.731 -3.814 1.00 95.88 100 PHE A N 1
ATOM 763 C CA . PHE A 1 100 ? 21.544 -2.024 -2.864 1.00 95.88 100 PHE A CA 1
ATOM 764 C C . PHE A 1 100 ? 21.806 -2.551 -1.459 1.00 95.88 100 PHE A C 1
ATOM 766 O O . PHE A 1 100 ? 21.675 -3.749 -1.196 1.00 95.88 100 PHE A O 1
ATOM 773 N N . ARG A 1 101 ? 22.143 -1.650 -0.544 1.00 94.88 101 ARG A N 1
ATOM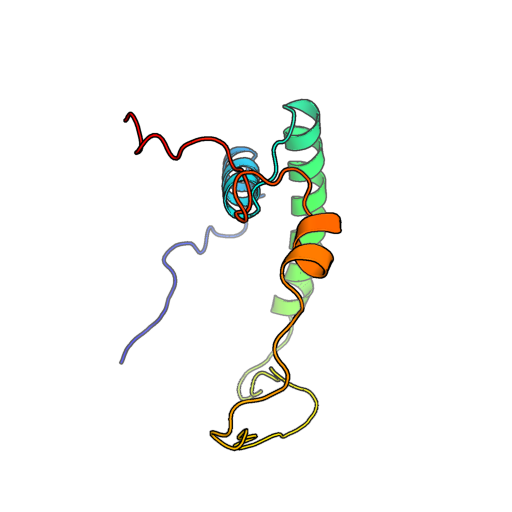 774 C CA . ARG A 1 101 ? 22.423 -2.010 0.840 1.00 94.88 101 ARG A CA 1
ATOM 775 C C . ARG A 1 101 ? 21.138 -1.948 1.659 1.00 94.88 101 ARG A C 1
ATOM 777 O O . ARG A 1 101 ? 20.526 -0.890 1.786 1.00 94.88 101 ARG A O 1
ATOM 784 N N . VAL A 1 102 ? 20.763 -3.074 2.257 1.00 93.94 102 VAL A N 1
ATOM 785 C CA . VAL A 1 102 ? 19.601 -3.206 3.149 1.00 93.94 102 VAL A CA 1
ATOM 786 C C . VAL A 1 102 ? 20.031 -3.772 4.503 1.00 93.94 102 VAL A C 1
ATOM 788 O O . VAL A 1 102 ? 21.064 -4.442 4.578 1.00 93.94 102 VAL A O 1
ATOM 791 N N . PRO A 1 103 ? 19.273 -3.527 5.588 1.00 91.44 103 PRO A N 1
ATOM 792 C CA . PRO A 1 103 ? 19.480 -4.248 6.836 1.00 91.44 103 PRO A CA 1
ATOM 793 C C . PRO A 1 103 ? 19.421 -5.765 6.599 1.00 91.44 103 PRO A C 1
ATOM 795 O O . PRO A 1 103 ? 18.604 -6.216 5.790 1.00 91.44 103 PRO A O 1
ATOM 798 N N . PRO A 1 104 ? 20.267 -6.557 7.278 1.00 90.62 104 PRO A N 1
ATOM 799 C CA . PRO A 1 104 ? 20.272 -8.001 7.108 1.00 90.62 104 PRO A CA 1
ATOM 800 C C . PRO A 1 104 ? 18.905 -8.581 7.472 1.00 90.62 104 PRO A C 1
ATOM 802 O O . PRO A 1 104 ? 18.307 -8.208 8.484 1.00 90.62 104 PRO A O 1
ATOM 805 N N . VAL A 1 105 ? 18.429 -9.523 6.656 1.00 85.25 105 VAL A N 1
ATOM 806 C CA . VAL A 1 105 ? 17.253 -10.326 6.991 1.00 85.25 105 VAL A CA 1
ATOM 807 C C . VAL A 1 105 ? 17.687 -11.323 8.056 1.00 85.25 105 VAL A C 1
ATOM 809 O O . VAL A 1 105 ? 18.249 -12.377 7.763 1.00 85.25 105 VAL A O 1
ATOM 812 N N . LEU A 1 106 ? 17.469 -10.956 9.311 1.00 79.75 106 LEU A N 1
ATOM 813 C CA . LEU A 1 106 ? 17.452 -11.912 10.403 1.00 79.75 106 LEU A CA 1
ATOM 814 C C . LEU A 1 106 ? 16.187 -12.746 10.170 1.00 79.75 106 LEU A C 1
ATOM 816 O O . LEU A 1 106 ? 15.091 -12.187 10.156 1.00 79.75 106 LEU A O 1
ATOM 820 N N . GLY A 1 107 ? 16.336 -14.040 9.874 1.00 64.44 107 GLY A N 1
ATOM 821 C CA . GLY A 1 107 ? 15.192 -14.954 9.819 1.00 64.44 107 GLY A CA 1
ATOM 822 C C . GLY A 1 107 ? 14.358 -14.813 11.093 1.00 64.44 107 GLY A C 1
ATOM 823 O O . GLY A 1 107 ? 14.912 -14.467 12.135 1.00 64.44 107 GLY A O 1
ATOM 824 N N . GLU A 1 108 ? 13.044 -15.004 10.981 1.00 60.56 108 GLU A N 1
ATOM 825 C CA . GLU A 1 108 ? 12.090 -14.764 12.067 1.00 60.56 108 GLU A CA 1
ATOM 826 C C . GLU A 1 108 ? 12.568 -15.438 13.364 1.00 60.56 108 GLU A C 1
ATOM 828 O O . GLU A 1 108 ? 12.580 -16.662 13.476 1.00 60.56 108 GLU A O 1
ATOM 833 N N . SER A 1 109 ? 13.012 -14.633 14.334 1.00 46.22 109 SER A N 1
ATOM 834 C CA . SER A 1 109 ? 12.958 -15.031 15.735 1.00 46.22 109 SER A CA 1
ATOM 835 C C . SER A 1 109 ? 11.473 -15.172 16.056 1.00 46.22 109 SER A C 1
ATOM 837 O O . SER A 1 109 ? 10.742 -14.198 15.860 1.00 46.22 109 SER A O 1
ATOM 839 N N . GLU A 1 110 ? 11.042 -16.367 16.464 1.00 36.44 110 GLU A N 1
ATOM 840 C CA . GLU A 1 110 ? 9.683 -16.617 16.974 1.00 36.44 110 GLU A CA 1
ATOM 841 C C . GLU A 1 110 ? 9.231 -15.568 18.003 1.00 36.44 110 GLU A C 1
ATOM 843 O O . GLU A 1 110 ? 10.073 -15.131 18.828 1.00 36.44 110 GLU A O 1
#

Secondary structure (DSSP, 8-state):
------S----S----HHHHHHHHHHTT----HHHHHHHHHHHHHHHHHHGGGGGS--TT----S-SS-----PPPS---PPPPHHHHHTTSSSEETTEE----------

Foldseek 3Di:
DDDPPPPPPPPPDQDDLVNVVVVCVVVVHDDDPVRSVVVSVVVSVVVVVVCVCVVDDCVPPDDDPDPDDDDDPDDDPDDDDDDDLVVVCVPAPDDDPSHRDDDDPPDDPD

Radius of gyration: 22.72 Å; Cα contacts (8 Å, |Δi|>4): 33; chains: 1; bounding box: 59×34×48 Å